Protein AF-A0A924JSG8-F1 (afdb_monomer_lite)

Secondary structure (DSSP, 8-state):
-HHHHHHHHHHHHHHHH-PPPP-HHHHTTS-HHHHHHHS-------EE-TTSSEEEEEEEETTEEEEEEEE-

Foldseek 3Di:
DVVVVVVVVVVVVVVVVPDDDDDVVVVVCVPPVNVVVQPDDPDWDWDDDVPAQKTKTWDQDPVGIDIDIDHD

Sequence (72 aa):
MRKVMLPFLLLFVMLAHAQQKANYQLAARFSPKKLDRMVFSLNVDPHWLKKTDRFWYTYETSEGKKWYIVDA

pLDDT: mean 79.47, std 8.31, range [57.16, 91.31]

Structure (mmCIF, N/CA/C/O backbone):
data_AF-A0A924JSG8-F1
#
_entry.id   AF-A0A924JSG8-F1
#
loop_
_atom_site.group_PDB
_atom_site.id
_atom_site.type_symbol
_atom_site.label_atom_id
_atom_site.label_alt_id
_atom_site.label_comp_id
_atom_site.label_asym_id
_atom_site.label_entity_id
_atom_site.label_seq_id
_atom_site.pdbx_PDB_ins_code
_atom_site.Cartn_x
_atom_site.Cartn_y
_atom_site.Cartn_z
_atom_site.occupancy
_atom_site.B_iso_or_equiv
_atom_site.auth_seq_id
_atom_site.auth_comp_id
_atom_site.auth_asym_id
_atom_site.auth_atom_id
_atom_site.pdbx_PDB_model_num
ATOM 1 N N . MET A 1 1 ? 7.604 -0.633 -63.167 1.00 57.16 1 MET A N 1
ATOM 2 C CA . MET A 1 1 ? 7.635 -1.451 -61.929 1.00 57.16 1 MET A CA 1
ATOM 3 C C . MET A 1 1 ? 8.807 -1.112 -60.997 1.00 57.16 1 MET A C 1
ATOM 5 O O . MET A 1 1 ? 8.567 -0.885 -59.823 1.00 57.16 1 MET A O 1
ATOM 9 N N . ARG A 1 2 ? 10.049 -0.956 -61.490 1.00 59.62 2 ARG A N 1
ATOM 10 C CA . ARG A 1 2 ? 11.244 -0.659 -60.657 1.00 59.62 2 ARG A CA 1
ATOM 11 C C . ARG A 1 2 ? 11.188 0.637 -59.819 1.00 59.62 2 ARG A C 1
ATOM 13 O O . ARG A 1 2 ? 11.785 0.691 -58.754 1.00 59.62 2 ARG A O 1
ATOM 20 N N . LYS A 1 3 ? 10.460 1.669 -60.274 1.00 62.81 3 LYS A N 1
ATOM 21 C CA . LYS A 1 3 ? 10.368 2.978 -59.591 1.00 62.81 3 LYS A CA 1
ATOM 22 C C . LYS A 1 3 ? 9.416 3.000 -58.384 1.00 62.81 3 LYS A C 1
ATOM 24 O O . LYS A 1 3 ? 9.545 3.876 -57.542 1.00 62.81 3 LYS A O 1
ATOM 29 N N . VAL A 1 4 ? 8.499 2.032 -58.285 1.00 73.88 4 VAL A N 1
ATOM 30 C CA . VAL A 1 4 ? 7.505 1.949 -57.193 1.00 73.88 4 VAL A CA 1
ATOM 31 C C . VAL A 1 4 ? 8.049 1.162 -55.992 1.00 73.88 4 VAL A C 1
ATOM 33 O O . VAL A 1 4 ? 7.578 1.326 -54.875 1.00 73.88 4 VAL A O 1
ATOM 36 N N . MET A 1 5 ? 9.094 0.351 -56.199 1.00 71.50 5 MET A N 1
ATOM 37 C CA . MET A 1 5 ? 9.715 -0.442 -55.132 1.00 71.50 5 MET A CA 1
ATOM 38 C C . MET A 1 5 ? 10.600 0.391 -54.196 1.00 71.50 5 MET A C 1
ATOM 40 O O . MET A 1 5 ? 10.708 0.070 -53.019 1.00 71.50 5 MET A O 1
ATOM 44 N N . LEU A 1 6 ? 11.200 1.478 -54.693 1.00 80.12 6 LEU A N 1
ATOM 45 C CA . LEU A 1 6 ? 12.062 2.362 -53.901 1.00 80.12 6 LEU A CA 1
ATOM 46 C C . LEU A 1 6 ? 11.338 3.045 -52.720 1.00 80.12 6 LEU A C 1
ATOM 48 O O . LEU A 1 6 ? 11.854 2.975 -51.605 1.00 80.12 6 LEU A O 1
ATOM 52 N N . PRO A 1 7 ? 10.157 3.675 -52.904 1.00 82.62 7 PRO A N 1
ATOM 53 C CA . PRO A 1 7 ? 9.431 4.274 -51.783 1.00 82.62 7 PRO A CA 1
ATOM 54 C C . PRO A 1 7 ? 8.899 3.218 -50.807 1.00 82.62 7 PRO A C 1
ATOM 56 O O . PRO A 1 7 ? 8.867 3.465 -49.607 1.00 82.62 7 PRO A O 1
ATOM 59 N N . PHE A 1 8 ? 8.549 2.025 -51.294 1.00 83.50 8 PHE A N 1
ATOM 60 C CA . PHE A 1 8 ? 8.103 0.919 -50.442 1.00 83.50 8 PHE A CA 1
ATOM 61 C C . PHE A 1 8 ? 9.237 0.383 -49.557 1.00 83.50 8 PHE A C 1
ATOM 63 O O . PHE A 1 8 ? 9.038 0.104 -48.378 1.00 83.50 8 PHE A O 1
ATOM 70 N N . LEU A 1 9 ? 10.451 0.310 -50.109 1.00 85.12 9 LEU A N 1
ATOM 71 C CA . LEU A 1 9 ? 11.655 -0.056 -49.370 1.00 85.12 9 LEU A CA 1
ATOM 72 C C . LEU A 1 9 ? 12.025 1.010 -48.327 1.00 85.12 9 LEU A C 1
ATOM 74 O O . LEU A 1 9 ? 12.361 0.671 -47.196 1.00 85.12 9 LEU A O 1
ATOM 78 N N . LEU A 1 10 ? 11.912 2.294 -48.675 1.00 83.94 10 LEU A N 1
ATOM 79 C CA . LEU A 1 10 ? 12.136 3.400 -47.736 1.00 83.94 10 LEU A CA 1
ATOM 80 C C . LEU A 1 10 ? 11.118 3.394 -46.588 1.00 83.94 10 LEU A C 1
ATOM 82 O O . LEU A 1 10 ? 11.499 3.566 -45.432 1.00 83.94 10 LEU A O 1
ATOM 86 N N . LEU A 1 11 ? 9.844 3.135 -46.890 1.00 85.06 11 LEU A N 1
ATOM 87 C CA . LEU A 1 11 ? 8.792 3.008 -45.882 1.00 85.06 11 LEU A CA 1
ATOM 88 C C . LEU A 1 11 ? 9.058 1.825 -44.939 1.00 85.06 11 LEU A C 1
ATOM 90 O O . LEU A 1 11 ? 8.914 1.960 -43.726 1.00 85.06 11 LEU A O 1
ATOM 94 N N . PHE A 1 12 ? 9.512 0.692 -45.477 1.00 83.12 12 PHE A N 1
ATOM 95 C CA . PHE A 1 12 ? 9.883 -0.481 -44.685 1.00 83.12 12 PHE A CA 1
ATOM 96 C C . PHE A 1 12 ? 11.050 -0.194 -43.726 1.00 83.12 12 PHE A C 1
ATOM 98 O O . PHE A 1 12 ? 10.999 -0.572 -42.556 1.00 83.12 12 PHE A O 1
ATOM 105 N N . VAL A 1 13 ? 12.071 0.538 -44.182 1.00 83.50 13 VAL A N 1
ATOM 106 C CA . VAL A 1 13 ? 13.206 0.941 -43.336 1.00 83.50 13 VAL A CA 1
ATOM 107 C C . VAL A 1 13 ? 12.763 1.891 -42.222 1.00 83.50 13 VAL A C 1
ATOM 109 O O . VAL A 1 13 ? 13.213 1.732 -41.088 1.00 83.50 13 VAL A O 1
ATOM 112 N N . MET A 1 14 ? 11.862 2.840 -42.493 1.00 80.94 14 MET A N 1
ATOM 113 C CA . MET A 1 14 ? 11.343 3.729 -41.445 1.00 80.94 14 MET A CA 1
ATOM 114 C C . MET A 1 14 ? 10.529 2.974 -40.387 1.00 80.94 14 MET A C 1
ATOM 116 O O . MET A 1 14 ? 10.701 3.223 -39.196 1.00 80.94 14 MET A O 1
ATOM 120 N N . LEU A 1 15 ? 9.694 2.016 -40.801 1.00 80.88 15 LEU A N 1
ATOM 121 C CA . LEU A 1 15 ? 8.917 1.182 -39.877 1.00 80.88 15 LEU A CA 1
ATOM 122 C C . LEU A 1 15 ? 9.814 0.298 -38.998 1.00 80.88 15 LEU A C 1
ATOM 124 O O . LEU A 1 15 ? 9.517 0.117 -37.821 1.00 80.88 15 LEU A O 1
ATOM 128 N N . ALA A 1 16 ? 10.940 -0.191 -39.526 1.00 77.50 16 ALA A N 1
ATOM 129 C CA . ALA A 1 16 ? 11.913 -0.963 -38.750 1.00 77.50 16 ALA A CA 1
ATOM 130 C C . ALA A 1 16 ? 12.622 -0.132 -37.659 1.00 77.50 16 ALA A C 1
ATOM 132 O O . ALA A 1 16 ? 12.986 -0.666 -36.614 1.00 77.50 16 ALA A O 1
ATOM 133 N N . HIS A 1 17 ? 12.799 1.177 -37.874 1.00 72.00 17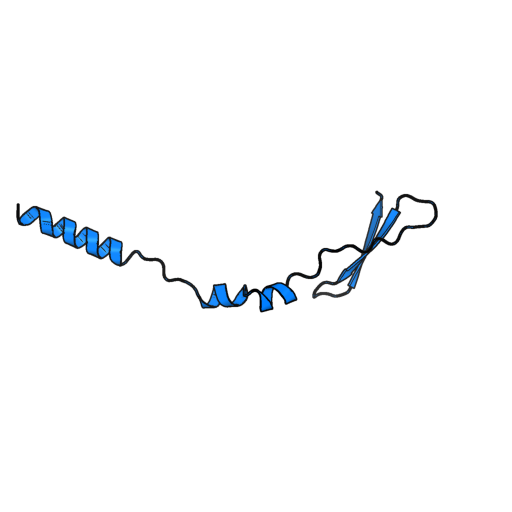 HIS A N 1
ATOM 134 C CA . HIS A 1 17 ? 13.425 2.087 -36.904 1.00 72.00 17 HIS A CA 1
ATOM 135 C C . HIS A 1 17 ? 12.431 2.702 -35.907 1.00 72.00 17 HIS A C 1
ATOM 137 O O . HIS A 1 17 ? 12.852 3.294 -34.916 1.00 72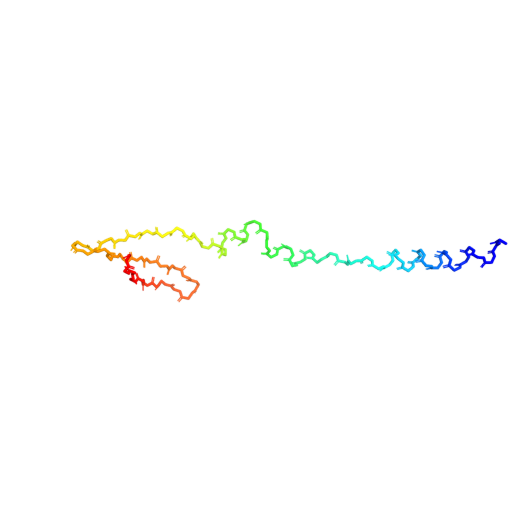.00 17 HIS A O 1
ATOM 143 N N . ALA A 1 18 ? 11.123 2.534 -36.124 1.00 73.12 18 ALA A N 1
ATOM 144 C CA . ALA A 1 18 ? 10.072 3.020 -35.228 1.00 73.12 18 ALA A CA 1
ATOM 145 C C . ALA A 1 18 ? 9.895 2.159 -33.958 1.00 73.12 18 ALA A C 1
ATOM 147 O O . ALA A 1 18 ? 8.949 2.356 -33.194 1.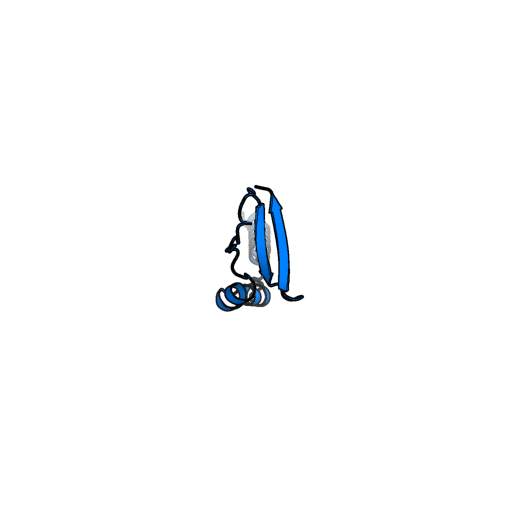00 73.12 18 ALA A O 1
ATOM 148 N N . GLN A 1 19 ? 10.778 1.184 -33.719 1.00 73.31 19 GLN A N 1
ATOM 149 C CA . GLN A 1 19 ? 10.654 0.285 -32.581 1.00 73.31 19 GLN A CA 1
ATOM 150 C C . GLN A 1 19 ? 11.013 0.995 -31.270 1.00 73.31 19 GLN A C 1
ATOM 152 O O . GLN A 1 19 ? 12.132 1.471 -31.071 1.00 73.31 19 GLN A O 1
ATOM 157 N N . GLN A 1 20 ? 10.058 1.026 -30.340 1.00 76.88 20 GLN A N 1
ATOM 158 C CA . GLN A 1 20 ? 10.262 1.605 -29.018 1.00 76.88 20 GLN A CA 1
ATOM 159 C C . GLN A 1 20 ? 11.347 0.831 -28.257 1.00 76.88 20 GLN A C 1
ATOM 161 O O . GLN A 1 20 ? 11.243 -0.380 -28.043 1.00 76.88 20 GLN A O 1
ATOM 166 N N . LYS A 1 21 ? 12.387 1.535 -27.799 1.00 81.56 21 LYS A N 1
ATOM 167 C CA . LYS A 1 21 ? 13.427 0.939 -26.954 1.00 81.56 21 LYS A CA 1
ATOM 168 C C . LYS A 1 21 ? 12.833 0.589 -25.590 1.00 81.56 21 LYS A C 1
ATOM 170 O O . LYS A 1 21 ? 12.362 1.467 -24.866 1.00 81.56 21 LYS A O 1
ATOM 175 N N . ALA A 1 22 ? 12.885 -0.689 -25.224 1.00 81.25 22 ALA A N 1
ATOM 176 C CA . ALA A 1 22 ? 12.450 -1.135 -23.907 1.00 81.25 22 ALA A CA 1
ATOM 177 C C . ALA A 1 22 ? 13.305 -0.488 -22.800 1.00 81.25 22 ALA A C 1
ATOM 179 O O . ALA A 1 22 ? 14.539 -0.510 -22.847 1.00 81.25 22 ALA A O 1
ATOM 180 N N . ASN A 1 23 ? 12.647 0.087 -21.789 1.00 88.62 23 ASN A N 1
ATOM 181 C CA . ASN A 1 23 ? 13.312 0.675 -20.628 1.00 88.62 23 ASN A CA 1
ATOM 182 C C . ASN A 1 23 ? 13.489 -0.375 -19.521 1.00 88.62 23 ASN A C 1
ATOM 184 O O . ASN A 1 23 ? 12.713 -0.460 -18.566 1.00 88.62 23 ASN A O 1
ATOM 188 N N . TYR A 1 24 ? 14.544 -1.175 -19.653 1.00 85.38 24 TYR A N 1
ATOM 189 C CA . TYR A 1 24 ? 14.873 -2.229 -18.691 1.00 85.38 24 TYR A CA 1
ATOM 190 C C . TYR A 1 24 ? 15.226 -1.691 -17.299 1.00 85.38 24 TYR A C 1
ATOM 192 O O . TYR A 1 24 ? 14.956 -2.352 -16.298 1.00 85.38 24 TYR A O 1
ATOM 200 N N . GLN A 1 25 ? 15.786 -0.479 -17.213 1.00 84.81 25 GLN A N 1
ATOM 201 C CA . GLN A 1 25 ? 16.123 0.148 -15.933 1.00 84.81 25 GLN A CA 1
ATOM 202 C C . GLN A 1 25 ? 14.867 0.444 -15.108 1.00 84.81 25 GLN A C 1
ATOM 204 O O . GLN A 1 25 ? 14.854 0.194 -13.904 1.00 84.81 25 GLN A O 1
ATOM 209 N N . LEU A 1 26 ? 13.798 0.924 -15.752 1.00 85.38 26 LEU A N 1
ATOM 210 C CA . LEU A 1 26 ? 12.510 1.146 -15.101 1.00 85.38 26 LEU A CA 1
ATOM 211 C C . LEU A 1 26 ? 11.865 -0.179 -14.676 1.00 85.38 26 LEU A C 1
ATOM 213 O O . LEU A 1 26 ? 11.466 -0.310 -13.521 1.00 85.38 26 LEU A O 1
ATOM 217 N N . ALA A 1 27 ? 11.842 -1.183 -15.559 1.00 84.31 27 ALA A N 1
ATOM 218 C CA . ALA A 1 27 ? 11.306 -2.511 -15.243 1.00 84.31 27 ALA A CA 1
ATOM 219 C C . ALA A 1 27 ? 12.019 -3.156 -14.038 1.00 84.31 27 ALA A C 1
ATOM 221 O O . ALA A 1 27 ? 11.378 -3.724 -13.156 1.00 84.31 27 ALA A O 1
ATOM 222 N N . ALA A 1 28 ? 13.339 -2.979 -13.923 1.00 84.31 28 ALA A N 1
ATOM 223 C CA . ALA A 1 28 ? 14.124 -3.467 -12.791 1.00 84.31 28 ALA A CA 1
ATOM 224 C C . ALA A 1 28 ? 13.788 -2.788 -11.445 1.00 84.31 28 ALA A C 1
ATOM 226 O O . ALA A 1 28 ? 14.220 -3.274 -10.392 1.00 84.31 28 ALA A O 1
ATOM 227 N N . ARG A 1 29 ? 13.056 -1.662 -11.428 1.00 80.06 29 ARG A N 1
ATOM 228 C CA . ARG A 1 29 ? 12.530 -1.047 -10.190 1.00 80.06 29 ARG A CA 1
ATOM 229 C C . ARG A 1 29 ? 11.289 -1.777 -9.676 1.00 80.06 29 ARG A C 1
ATOM 231 O O . ARG A 1 29 ? 11.136 -1.878 -8.466 1.00 80.06 29 ARG A O 1
ATOM 238 N N . PHE A 1 30 ? 10.491 -2.347 -10.575 1.00 81.44 30 PHE A N 1
ATOM 239 C CA . PHE A 1 30 ? 9.266 -3.096 -10.274 1.00 81.44 30 PHE A CA 1
ATOM 240 C C . PHE A 1 30 ? 9.483 -4.612 -10.288 1.00 81.44 30 PHE A C 1
ATOM 242 O O . PHE A 1 30 ? 8.555 -5.381 -10.518 1.00 81.44 30 PHE A O 1
ATOM 249 N N . SER A 1 31 ? 10.717 -5.069 -10.068 1.00 81.44 31 SER A N 1
ATOM 250 C CA . SER A 1 31 ? 10.968 -6.501 -9.952 1.00 81.44 31 SER A CA 1
ATOM 251 C C . SER A 1 31 ? 10.203 -7.081 -8.752 1.00 81.44 31 SER A C 1
ATOM 253 O O . SER A 1 31 ? 10.055 -6.385 -7.742 1.00 81.44 31 SER A O 1
ATOM 255 N N . PRO A 1 32 ? 9.766 -8.354 -8.802 1.00 74.44 32 PRO A N 1
ATOM 256 C CA . PRO A 1 32 ? 8.980 -8.967 -7.727 1.00 74.44 32 PRO A CA 1
ATOM 257 C C . PRO A 1 32 ? 9.616 -8.799 -6.339 1.00 74.44 32 PRO A C 1
ATOM 259 O O . PRO A 1 32 ? 8.953 -8.404 -5.391 1.00 74.44 32 PRO A O 1
ATOM 262 N N . LYS A 1 33 ? 10.945 -8.954 -6.245 1.00 77.50 33 LYS A N 1
ATOM 263 C CA . LYS A 1 33 ? 11.725 -8.787 -5.003 1.00 77.50 33 LYS A CA 1
ATOM 264 C C . LYS A 1 33 ? 11.723 -7.357 -4.434 1.00 77.50 33 LYS A C 1
ATOM 266 O O . LYS A 1 33 ? 12.011 -7.163 -3.253 1.00 77.50 33 LYS A O 1
ATOM 271 N N . LYS A 1 34 ? 11.516 -6.344 -5.279 1.00 70.44 34 LYS A N 1
ATOM 272 C CA . LYS A 1 34 ? 11.397 -4.938 -4.860 1.00 70.44 34 LYS A CA 1
ATOM 273 C C . LYS A 1 34 ? 9.949 -4.579 -4.546 1.00 70.44 34 LYS A C 1
ATOM 275 O O . LYS A 1 34 ? 9.724 -3.863 -3.579 1.00 70.44 34 LYS A O 1
ATOM 280 N N . LEU A 1 35 ? 8.997 -5.098 -5.323 1.00 72.19 35 LEU A N 1
ATOM 281 C CA . LEU A 1 35 ? 7.566 -4.944 -5.059 1.00 72.19 35 LEU A CA 1
ATOM 282 C C . LEU A 1 35 ? 7.167 -5.545 -3.712 1.00 72.19 35 LEU A C 1
ATOM 284 O O . LEU A 1 35 ? 6.480 -4.873 -2.961 1.00 72.19 35 LEU A O 1
ATOM 288 N N . ASP A 1 36 ? 7.688 -6.719 -3.360 1.00 70.62 36 ASP A N 1
ATOM 289 C CA . ASP A 1 36 ? 7.450 -7.373 -2.063 1.00 70.62 36 ASP A CA 1
ATOM 290 C C . ASP A 1 36 ? 7.848 -6.502 -0.853 1.00 70.62 36 ASP A C 1
ATOM 292 O O . ASP A 1 36 ? 7.265 -6.588 0.218 1.00 70.62 36 ASP A O 1
ATOM 296 N N . ARG A 1 37 ? 8.814 -5.588 -1.033 1.00 65.19 37 ARG A N 1
ATOM 297 C CA . ARG A 1 37 ? 9.218 -4.624 0.006 1.00 65.19 37 ARG A CA 1
ATOM 298 C C . ARG A 1 37 ? 8.461 -3.296 -0.037 1.00 65.19 37 ARG A C 1
ATOM 300 O O . ARG A 1 37 ? 8.553 -2.534 0.917 1.00 65.19 37 ARG A O 1
ATOM 307 N N . MET A 1 38 ? 7.807 -2.976 -1.153 1.00 67.06 38 MET A N 1
ATOM 308 C CA . MET A 1 38 ? 7.055 -1.725 -1.337 1.00 67.06 38 MET A CA 1
ATOM 309 C C . MET A 1 38 ? 5.563 -1.904 -1.063 1.00 67.06 38 MET A C 1
ATOM 311 O O . MET A 1 38 ? 4.909 -0.982 -0.584 1.00 67.06 38 MET A O 1
ATOM 315 N N . VAL A 1 39 ? 5.023 -3.078 -1.379 1.00 66.25 39 VAL A N 1
ATOM 316 C CA . VAL A 1 39 ? 3.640 -3.448 -1.105 1.00 66.25 39 VAL A CA 1
ATOM 317 C C . VAL A 1 39 ? 3.614 -4.014 0.305 1.00 66.25 39 VAL A C 1
ATOM 319 O O . VAL A 1 39 ? 3.757 -5.214 0.516 1.00 66.25 39 VAL A O 1
ATOM 322 N N . PHE A 1 40 ? 3.481 -3.126 1.288 1.00 64.75 40 PHE A N 1
ATOM 323 C CA . PHE A 1 40 ? 3.152 -3.551 2.642 1.00 64.75 40 PHE A CA 1
ATOM 324 C C . PHE A 1 40 ? 1.868 -4.389 2.604 1.00 64.75 40 PHE A C 1
ATOM 326 O O . PHE A 1 40 ? 0.985 -4.161 1.773 1.00 64.75 40 PHE A O 1
ATOM 333 N N . SER A 1 41 ? 1.785 -5.383 3.488 1.00 60.75 41 SER A N 1
ATOM 334 C CA . SER A 1 41 ? 0.599 -6.224 3.620 1.00 60.75 41 SER A CA 1
ATOM 335 C C . SER A 1 41 ? -0.646 -5.343 3.770 1.00 60.75 41 SER A C 1
ATOM 337 O O . SER A 1 41 ? -0.761 -4.594 4.735 1.00 60.75 41 SER A O 1
ATOM 339 N N . LEU A 1 42 ? -1.588 -5.454 2.828 1.00 67.62 42 LEU A N 1
ATOM 340 C CA . LEU A 1 42 ? -2.911 -4.823 2.922 1.00 67.62 42 LEU A CA 1
ATOM 341 C C . LEU A 1 42 ? -3.828 -5.549 3.922 1.00 67.62 42 LEU A C 1
ATOM 343 O O . LEU A 1 42 ? -5.001 -5.202 4.041 1.00 67.62 42 LEU A O 1
ATOM 347 N N . ASN A 1 43 ? -3.324 -6.576 4.618 1.00 67.94 43 ASN A N 1
ATOM 348 C CA . ASN A 1 43 ? -4.090 -7.244 5.660 1.00 67.94 43 ASN A CA 1
ATOM 349 C C . ASN A 1 43 ? -4.304 -6.291 6.834 1.00 67.94 43 ASN A C 1
ATOM 351 O O . ASN A 1 43 ? -3.353 -5.773 7.420 1.00 67.94 43 ASN A O 1
ATOM 355 N N . VAL A 1 44 ? -5.572 -6.103 7.174 1.00 75.06 44 VAL A N 1
ATOM 356 C CA . VAL A 1 44 ? -6.016 -5.359 8.345 1.00 75.06 44 VAL A CA 1
ATOM 357 C C . VAL A 1 44 ? -6.238 -6.362 9.471 1.00 75.06 44 VAL A C 1
ATOM 359 O O . VAL A 1 44 ? -6.924 -7.359 9.265 1.00 75.06 44 VAL A O 1
ATOM 362 N N . ASP A 1 45 ? -5.671 -6.094 10.647 1.00 82.06 45 ASP A N 1
ATOM 363 C CA . ASP A 1 45 ? -5.941 -6.847 11.878 1.00 82.06 45 ASP A CA 1
ATOM 364 C C . ASP A 1 45 ? -6.892 -6.034 12.782 1.00 82.06 45 ASP A C 1
ATOM 366 O O . ASP A 1 45 ? -6.439 -5.156 13.535 1.00 82.06 45 ASP A O 1
ATOM 370 N N . PRO A 1 46 ? -8.222 -6.218 12.642 1.00 85.94 46 PRO A N 1
ATOM 371 C CA . PRO A 1 46 ? -9.209 -5.402 13.332 1.00 85.94 46 PRO A CA 1
ATOM 372 C C . PRO A 1 46 ? -9.317 -5.783 14.810 1.00 85.94 46 PRO A C 1
ATOM 374 O O . PRO A 1 46 ? -9.679 -6.901 15.177 1.00 85.94 46 PRO A O 1
ATOM 377 N N . HIS A 1 47 ? -9.089 -4.800 15.672 1.00 88.75 47 HIS A N 1
ATOM 378 C CA . HIS A 1 47 ? -9.264 -4.920 17.111 1.00 88.75 47 HIS A CA 1
ATOM 379 C C . HIS A 1 47 ? -10.594 -4.288 17.534 1.00 88.75 47 HIS A C 1
ATOM 381 O O . HIS A 1 47 ? -10.746 -3.064 17.564 1.00 88.75 47 HIS A O 1
ATOM 387 N N . TRP A 1 48 ? -11.564 -5.133 17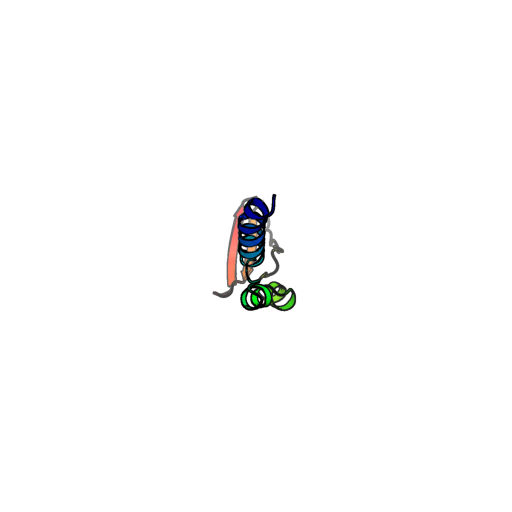.880 1.00 90.38 48 TRP A N 1
ATOM 388 C CA . TRP A 1 48 ? -12.927 -4.721 18.221 1.00 90.38 48 TRP A CA 1
ATOM 389 C C . TRP A 1 48 ? -13.041 -4.095 19.612 1.00 90.38 48 TRP A C 1
ATOM 391 O O . TRP A 1 48 ? -12.473 -4.586 20.595 1.00 90.38 48 TRP A O 1
ATOM 401 N N . LEU A 1 49 ? -13.840 -3.033 19.721 1.00 88.38 49 LEU A N 1
ATOM 402 C CA . LEU A 1 49 ? -14.193 -2.439 21.004 1.00 88.38 49 LEU A CA 1
ATOM 403 C C . LEU A 1 49 ? -15.327 -3.245 21.654 1.00 88.38 49 LEU A C 1
ATOM 405 O O . LEU A 1 49 ? -16.379 -3.474 21.061 1.00 88.38 49 LEU A O 1
ATOM 409 N N . LYS A 1 50 ? -15.135 -3.657 22.913 1.00 80.25 50 LYS A N 1
ATOM 410 C CA . LYS A 1 50 ? -16.145 -4.412 23.668 1.00 80.25 50 LYS A CA 1
ATOM 411 C C . LYS A 1 50 ? -17.411 -3.550 23.802 1.00 80.25 50 LYS A C 1
ATOM 413 O O . LYS A 1 50 ? -17.393 -2.607 24.591 1.00 80.25 50 LYS A O 1
ATOM 418 N N . LYS A 1 51 ? -18.492 -3.917 23.091 1.00 83.19 51 LYS A N 1
ATOM 419 C CA . LYS A 1 51 ? -19.854 -3.316 23.075 1.00 83.19 51 LYS A CA 1
ATOM 420 C C . LYS A 1 51 ? -20.182 -2.314 21.952 1.00 83.19 51 LYS A C 1
ATOM 422 O O . LYS A 1 51 ? -21.239 -1.696 22.021 1.00 83.19 51 LYS A O 1
ATOM 427 N N . THR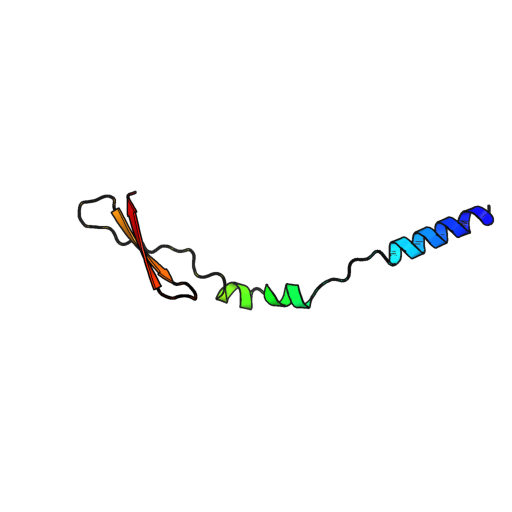 A 1 52 ? -19.339 -2.138 20.937 1.00 82.19 52 THR A N 1
ATOM 428 C CA . THR A 1 52 ? -19.690 -1.319 19.756 1.00 82.19 52 THR A CA 1
ATOM 429 C C . THR A 1 52 ? -19.236 -2.006 18.476 1.00 82.19 52 THR A C 1
ATOM 431 O O . THR A 1 52 ? -18.208 -2.678 18.514 1.00 82.19 52 THR A O 1
ATOM 434 N N . ASP A 1 53 ? -19.886 -1.740 17.342 1.00 84.81 53 ASP A N 1
ATOM 435 C CA . ASP A 1 53 ? -19.467 -2.215 16.006 1.00 84.81 53 ASP A CA 1
ATOM 436 C C . ASP A 1 53 ? -18.265 -1.432 15.451 1.00 84.81 53 ASP A C 1
ATOM 438 O O . ASP A 1 53 ? -18.101 -1.215 14.257 1.00 84.81 53 ASP A O 1
ATOM 442 N N . ARG A 1 54 ? -17.398 -0.976 16.351 1.00 88.56 54 ARG A N 1
ATOM 443 C CA . ARG A 1 54 ? -16.215 -0.192 16.031 1.00 88.56 54 ARG A CA 1
ATOM 444 C C . ARG A 1 54 ? -14.990 -1.043 16.247 1.00 88.56 54 ARG A C 1
ATOM 446 O O . ARG A 1 54 ? -14.879 -1.744 17.261 1.00 88.56 54 ARG A O 1
ATOM 453 N N . PHE A 1 55 ? -14.041 -0.912 15.342 1.00 91.00 55 PHE A N 1
ATOM 454 C CA . PHE A 1 55 ? -12.739 -1.537 15.468 1.00 91.00 55 PHE A CA 1
ATOM 455 C C . PHE A 1 55 ? -11.645 -0.525 15.162 1.00 91.00 55 PHE A C 1
ATOM 457 O O . PHE A 1 55 ? -11.845 0.453 14.441 1.00 91.00 55 PHE A O 1
ATOM 464 N N . TRP A 1 56 ? -10.470 -0.758 15.731 1.00 91.31 56 TRP A N 1
ATOM 465 C CA . TRP A 1 56 ? -9.269 -0.035 15.349 1.00 91.31 56 TRP A CA 1
ATOM 466 C C . TRP A 1 56 ? -8.284 -0.982 14.677 1.00 91.31 56 TRP A C 1
ATOM 468 O O . TRP A 1 56 ? -8.278 -2.184 14.940 1.00 91.31 56 TRP A O 1
ATOM 478 N N . TYR A 1 57 ? -7.451 -0.445 13.798 1.00 89.56 57 TYR A N 1
ATOM 479 C CA . TYR A 1 57 ? -6.356 -1.187 13.190 1.00 89.56 57 TYR A CA 1
ATOM 480 C C . TYR A 1 57 ? -5.120 -0.306 13.056 1.00 89.56 57 TYR A C 1
ATOM 482 O O . TYR A 1 57 ? -5.192 0.928 13.066 1.00 89.56 57 TYR A O 1
ATOM 490 N N . THR A 1 58 ? -3.963 -0.950 12.943 1.00 86.56 58 THR A N 1
ATOM 491 C CA . THR A 1 58 ? -2.693 -0.257 12.722 1.00 86.56 58 THR A CA 1
ATOM 492 C C . THR A 1 58 ? -2.243 -0.430 11.294 1.00 86.56 58 THR A C 1
ATOM 494 O O . THR A 1 58 ? -2.252 -1.548 10.784 1.00 86.56 58 THR A O 1
ATOM 497 N N . TYR A 1 59 ? -1.786 0.656 10.688 1.00 82.31 59 TYR A N 1
ATOM 498 C CA . TYR A 1 59 ? -1.186 0.632 9.366 1.00 82.31 59 TYR A CA 1
ATOM 499 C C . TYR A 1 59 ? 0.208 1.240 9.437 1.00 82.31 59 TYR A C 1
ATOM 501 O O . TYR A 1 59 ? 0.389 2.366 9.908 1.00 82.31 59 TYR A O 1
ATOM 509 N N . GLU A 1 60 ? 1.199 0.469 9.011 1.00 78.56 60 GLU A N 1
ATOM 510 C CA . GLU A 1 60 ? 2.584 0.911 8.969 1.00 78.56 60 GLU A CA 1
ATOM 511 C C . GLU A 1 60 ? 2.919 1.396 7.561 1.00 78.56 60 GLU A C 1
ATOM 513 O O . GLU A 1 60 ? 2.683 0.710 6.569 1.00 78.56 60 GLU A O 1
ATOM 518 N N . THR A 1 61 ? 3.441 2.615 7.486 1.00 77.44 61 THR A N 1
ATOM 519 C CA . THR A 1 61 ? 3.918 3.230 6.246 1.00 77.44 61 THR A CA 1
ATOM 520 C C . THR A 1 61 ? 5.388 3.582 6.393 1.00 77.44 61 THR A C 1
ATOM 522 O O . THR A 1 61 ? 5.921 3.600 7.501 1.00 77.44 61 THR A O 1
ATOM 525 N 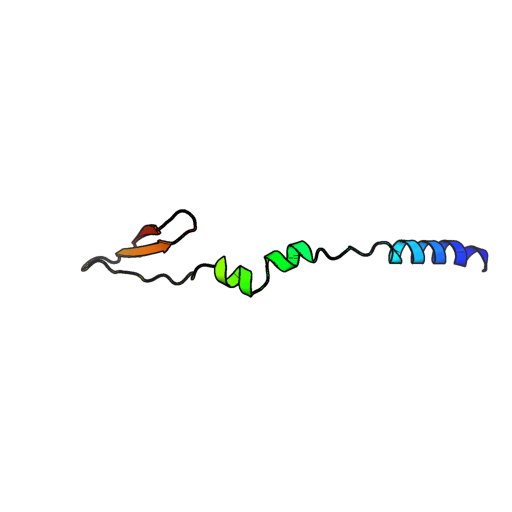N . SER A 1 62 ? 6.040 3.964 5.295 1.00 75.81 62 SER A N 1
ATOM 526 C CA . SER A 1 62 ? 7.402 4.513 5.332 1.00 75.81 62 SER A CA 1
ATOM 527 C C . SER A 1 62 ? 7.554 5.752 6.228 1.00 75.81 62 SER A C 1
ATOM 529 O O . SER A 1 62 ? 8.672 6.101 6.588 1.00 75.81 62 SER A O 1
ATOM 531 N N . GLU A 1 63 ? 6.455 6.421 6.583 1.00 81.62 63 GLU A N 1
ATOM 532 C CA . GLU A 1 63 ? 6.433 7.580 7.485 1.00 81.62 63 GLU A CA 1
ATOM 533 C C . GLU A 1 63 ? 6.267 7.190 8.965 1.00 81.62 63 GLU A C 1
ATOM 535 O O . GLU A 1 63 ? 6.379 8.044 9.841 1.00 81.62 63 GLU A O 1
ATOM 540 N N . GLY A 1 64 ? 5.983 5.916 9.257 1.00 83.25 64 GLY A N 1
ATOM 541 C CA . GLY A 1 64 ? 5.732 5.401 10.601 1.00 83.25 64 GLY A CA 1
ATOM 542 C C . GLY A 1 64 ? 4.392 4.674 10.748 1.00 83.25 64 GLY A C 1
ATOM 543 O O . GLY A 1 64 ? 3.650 4.454 9.782 1.00 83.25 64 GLY A O 1
ATOM 544 N N . LYS A 1 65 ? 4.093 4.291 11.994 1.00 86.06 65 LYS A N 1
ATOM 545 C CA . LYS A 1 65 ? 2.877 3.573 12.393 1.00 86.06 65 LYS A CA 1
ATOM 546 C C . LYS A 1 65 ? 1.729 4.552 12.640 1.00 86.06 65 LYS A C 1
ATOM 548 O O . LYS A 1 65 ? 1.862 5.470 13.446 1.00 86.06 65 LYS A O 1
ATOM 553 N N . LYS A 1 66 ? 0.600 4.344 11.964 1.00 85.94 66 LYS A N 1
ATOM 554 C CA . LYS A 1 66 ? -0.642 5.112 12.133 1.00 85.94 66 LYS A CA 1
ATOM 555 C C . LYS A 1 66 ? -1.731 4.201 12.708 1.00 85.94 66 LYS A C 1
ATOM 557 O O . LYS A 1 66 ? -1.776 3.008 12.402 1.00 85.94 66 LYS A O 1
ATOM 562 N N . TRP A 1 67 ? -2.596 4.761 13.550 1.00 88.62 67 TRP A N 1
ATOM 563 C CA . TRP A 1 67 ? -3.750 4.073 14.134 1.00 88.62 67 TRP A CA 1
ATOM 564 C C . TRP A 1 67 ? -5.025 4.652 13.532 1.00 88.62 67 TRP A C 1
ATOM 566 O O . TRP A 1 67 ? -5.191 5.871 13.503 1.00 88.62 67 TRP A O 1
ATOM 576 N N . TYR A 1 68 ? -5.914 3.781 13.072 1.00 89.00 68 TYR A N 1
ATOM 577 C CA . TYR A 1 68 ? -7.194 4.153 12.480 1.00 89.00 68 TYR A CA 1
ATOM 578 C C . TYR A 1 68 ? -8.322 3.520 13.283 1.00 89.00 68 TYR A C 1
ATOM 580 O O . TYR A 1 68 ? -8.195 2.376 13.715 1.00 89.00 68 TYR A O 1
ATOM 588 N N . ILE A 1 69 ? -9.411 4.262 13.476 1.00 90.88 69 ILE A N 1
ATOM 589 C CA . ILE A 1 69 ? -10.662 3.761 14.047 1.00 90.88 69 ILE A CA 1
ATOM 590 C C . ILE A 1 69 ? -11.739 3.829 12.967 1.00 90.88 69 ILE A C 1
ATOM 592 O O . ILE A 1 69 ? -11.810 4.815 12.232 1.00 90.88 69 ILE A O 1
ATOM 596 N N . VAL A 1 70 ? -12.525 2.767 12.841 1.00 89.06 70 VAL A N 1
ATOM 597 C CA . VAL A 1 70 ? -13.589 2.632 11.845 1.00 89.06 70 VAL A CA 1
ATOM 598 C C . VAL A 1 70 ? -14.866 2.219 12.559 1.00 89.06 70 VAL A C 1
ATOM 600 O O . VAL A 1 70 ? -14.847 1.326 13.410 1.00 89.06 70 VAL A O 1
ATOM 603 N N . ASP A 1 71 ? -15.958 2.877 12.187 1.00 85.56 71 ASP A N 1
ATOM 604 C CA . ASP A 1 71 ? -17.316 2.475 12.532 1.00 85.56 71 ASP A CA 1
ATOM 605 C C . ASP A 1 71 ? -17.818 1.569 11.393 1.00 85.56 71 ASP A C 1
ATOM 607 O O . ASP A 1 71 ? -17.759 1.983 10.231 1.00 85.56 71 ASP A O 1
ATOM 611 N N . ALA A 1 72 ? -18.194 0.323 11.706 1.00 70.06 72 ALA A N 1
ATOM 612 C CA . ALA A 1 72 ? -18.648 -0.669 10.725 1.00 70.06 72 ALA A CA 1
ATOM 613 C C . ALA A 1 72 ? -20.121 -0.492 10.331 1.00 70.06 72 ALA A C 1
ATOM 615 O O . ALA A 1 72 ? -20.914 -0.008 11.172 1.00 70.06 72 ALA A O 1
#

Radius of gyration: 27.98 Å; chains: 1; bounding box: 36×16×86 Å